Protein AF-A0A2G9SGF0-F1 (afdb_monomer_lite)

Foldseek 3Di:
DQPLVVLVVLLVVLVVVCVVPVPPPVSVVSNVVSVVSNVVVCVVPDPPPDDPDDPVDDDDDPVVVVPPPDDPPDDPPPPDD

Organism: Aquarana catesbeiana (NCBI:txid8400)

Sequence (81 aa):
PVDITAAMNERAMAQTRLTGNPFDLEALLMLNRAQEQIDAWAQSTSLPGQFTGSTGAQVLSADEISNSGPQAWLKKIYTLW

pLDDT: mean 76.16, std 15.59, range [45.78, 95.19]

Structure (mmCIF, N/CA/C/O backbone):
data_AF-A0A2G9SGF0-F1
#
_entry.id   AF-A0A2G9SGF0-F1
#
loop_
_atom_site.group_PDB
_atom_site.id
_atom_site.type_symbol
_atom_site.label_atom_id
_atom_site.label_alt_id
_atom_site.label_comp_id
_atom_site.label_asym_id
_atom_site.label_entity_id
_atom_site.label_seq_id
_atom_site.pdbx_PDB_ins_code
_atom_site.Cartn_x
_atom_site.Cartn_y
_atom_site.Cartn_z
_atom_site.occupancy
_atom_site.B_iso_or_equiv
_atom_site.auth_seq_id
_atom_site.auth_comp_id
_atom_site.auth_asym_id
_atom_site.auth_atom_id
_atom_site.pdbx_PDB_model_num
ATOM 1 N N . PRO A 1 1 ? -13.250 5.757 -0.894 1.00 66.06 1 PRO A N 1
ATOM 2 C CA . PRO A 1 1 ? -12.487 4.758 -0.105 1.00 66.06 1 PRO A CA 1
ATOM 3 C C . PRO A 1 1 ? -11.422 4.119 -0.993 1.00 66.06 1 PRO A C 1
ATOM 5 O O . PRO A 1 1 ? -11.726 3.835 -2.148 1.00 66.06 1 PRO A O 1
ATOM 8 N N . VAL A 1 2 ? -10.193 3.962 -0.502 1.00 75.81 2 VAL A N 1
ATOM 9 C CA . VAL A 1 2 ? -9.137 3.281 -1.266 1.00 75.81 2 VAL A CA 1
ATOM 10 C C . VAL A 1 2 ? -9.443 1.783 -1.303 1.00 75.81 2 VAL A C 1
ATOM 12 O O . VAL A 1 2 ? -9.680 1.184 -0.255 1.00 75.81 2 VAL A O 1
ATOM 15 N N . ASP A 1 3 ? -9.449 1.189 -2.496 1.00 85.69 3 ASP A N 1
ATOM 16 C CA . ASP A 1 3 ? -9.575 -0.260 -2.668 1.00 85.69 3 ASP A CA 1
ATOM 17 C C . ASP A 1 3 ? -8.201 -0.916 -2.478 1.00 85.69 3 ASP A C 1
ATOM 19 O O . ASP A 1 3 ? -7.371 -0.983 -3.390 1.00 85.69 3 ASP A O 1
ATOM 23 N N . ILE A 1 4 ? -7.949 -1.371 -1.251 1.00 84.88 4 ILE A N 1
ATOM 24 C CA . ILE A 1 4 ? -6.671 -1.977 -0.874 1.00 84.88 4 ILE A CA 1
ATOM 25 C C . ILE A 1 4 ? -6.385 -3.275 -1.640 1.00 84.88 4 ILE A C 1
ATOM 27 O O . ILE A 1 4 ? -5.227 -3.577 -1.931 1.00 84.88 4 ILE A O 1
ATOM 31 N N . THR A 1 5 ? -7.420 -4.031 -2.013 1.00 87.88 5 THR A N 1
ATOM 32 C CA . THR A 1 5 ? -7.265 -5.296 -2.736 1.00 87.88 5 THR A CA 1
ATOM 33 C C . THR A 1 5 ? -6.776 -5.043 -4.159 1.00 87.88 5 THR A C 1
ATOM 35 O O . THR A 1 5 ? -5.857 -5.720 -4.625 1.00 87.88 5 THR A O 1
ATOM 38 N N . ALA A 1 6 ? -7.323 -4.026 -4.829 1.00 88.88 6 ALA A N 1
ATOM 39 C CA . ALA A 1 6 ? -6.854 -3.605 -6.145 1.00 88.88 6 ALA A CA 1
ATOM 40 C C . ALA A 1 6 ? -5.399 -3.099 -6.107 1.00 88.88 6 ALA A C 1
ATOM 42 O O . ALA A 1 6 ? -4.579 -3.535 -6.918 1.00 88.88 6 ALA A O 1
ATOM 43 N N . ALA A 1 7 ? -5.048 -2.257 -5.127 1.00 88.94 7 ALA A N 1
ATOM 44 C CA . ALA A 1 7 ? -3.693 -1.714 -4.985 1.00 88.94 7 ALA A CA 1
ATOM 45 C C . ALA A 1 7 ? -2.640 -2.803 -4.695 1.00 88.94 7 ALA A C 1
ATOM 47 O O . ALA A 1 7 ? -1.538 -2.781 -5.244 1.00 88.94 7 ALA A O 1
ATOM 48 N N . MET A 1 8 ? -2.974 -3.804 -3.873 1.00 88.75 8 MET A N 1
ATOM 49 C CA . MET A 1 8 ? -2.081 -4.939 -3.614 1.00 88.75 8 MET A CA 1
ATOM 50 C C . MET A 1 8 ? -1.844 -5.801 -4.859 1.00 88.75 8 MET A C 1
ATOM 52 O O . MET A 1 8 ? -0.711 -6.232 -5.088 1.00 88.75 8 MET A O 1
ATOM 56 N N . ASN A 1 9 ? -2.879 -6.021 -5.676 1.00 92.12 9 ASN A N 1
ATOM 57 C CA . ASN A 1 9 ? -2.747 -6.742 -6.943 1.00 92.12 9 ASN A CA 1
ATOM 58 C C . ASN A 1 9 ? -1.865 -5.976 -7.939 1.00 92.12 9 ASN A C 1
ATOM 60 O O . ASN A 1 9 ? -0.964 -6.568 -8.534 1.00 92.12 9 ASN A O 1
ATOM 64 N N . GLU A 1 10 ? -2.064 -4.661 -8.074 1.00 91.25 10 GLU A N 1
ATOM 65 C CA . GLU A 1 10 ? -1.227 -3.796 -8.920 1.00 91.25 10 GLU A CA 1
ATOM 66 C C . GLU A 1 10 ? 0.249 -3.856 -8.487 1.00 91.25 10 GLU A C 1
ATOM 68 O O . GLU A 1 10 ? 1.138 -4.048 -9.321 1.00 91.25 10 GLU A O 1
ATOM 73 N N . ARG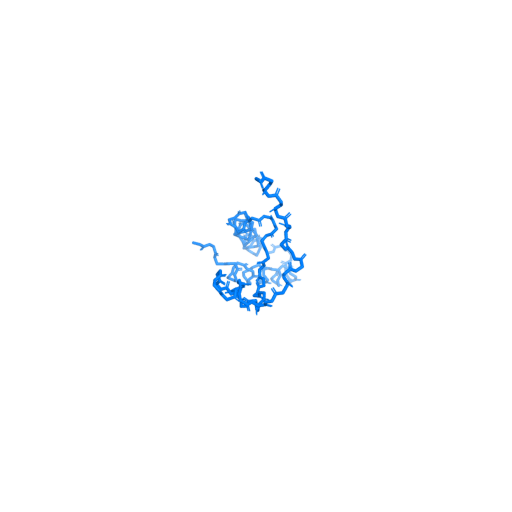 A 1 11 ? 0.512 -3.817 -7.172 1.00 91.75 11 ARG A N 1
ATOM 74 C CA . ARG A 1 11 ? 1.863 -3.961 -6.609 1.00 91.75 11 ARG A CA 1
ATOM 75 C C . ARG A 1 11 ? 2.504 -5.311 -6.950 1.00 91.75 11 ARG A C 1
ATOM 77 O O . ARG A 1 11 ? 3.663 -5.347 -7.361 1.00 91.75 11 ARG A O 1
ATOM 84 N N . ALA A 1 12 ? 1.761 -6.411 -6.812 1.00 93.00 12 ALA A N 1
ATOM 85 C CA . ALA A 1 12 ? 2.256 -7.758 -7.111 1.00 93.00 12 ALA A CA 1
ATOM 86 C C . ALA A 1 12 ? 2.574 -7.943 -8.607 1.00 93.00 12 ALA A C 1
ATOM 88 O O . ALA A 1 12 ? 3.582 -8.561 -8.972 1.00 93.00 12 ALA A O 1
ATOM 89 N N . MET A 1 13 ? 1.752 -7.362 -9.485 1.00 93.81 13 MET A N 1
ATOM 90 C CA . MET A 1 13 ? 2.001 -7.352 -10.928 1.00 93.81 13 MET A CA 1
ATOM 91 C C . MET A 1 13 ? 3.261 -6.556 -11.279 1.00 93.81 13 MET A C 1
ATOM 93 O O . MET A 1 13 ? 4.095 -7.043 -12.044 1.00 93.81 13 MET A O 1
ATOM 97 N N . ALA A 1 14 ? 3.429 -5.368 -10.692 1.00 93.69 14 ALA A N 1
ATOM 98 C CA . ALA A 1 14 ? 4.620 -4.546 -10.878 1.00 93.69 14 ALA A CA 1
ATOM 99 C C . ALA A 1 14 ? 5.889 -5.274 -10.402 1.00 93.69 14 ALA A C 1
ATOM 101 O O . ALA A 1 14 ? 6.874 -5.335 -11.134 1.00 93.69 14 ALA A O 1
ATOM 102 N N . GLN A 1 15 ? 5.846 -5.919 -9.231 1.00 94.25 15 GLN A N 1
ATOM 103 C CA . GLN A 1 15 ? 6.952 -6.746 -8.733 1.00 94.25 15 GLN A CA 1
ATOM 104 C C . GLN A 1 15 ? 7.300 -7.882 -9.694 1.00 94.25 15 GLN A C 1
ATOM 106 O O . GLN A 1 15 ? 8.471 -8.066 -10.010 1.00 94.25 15 GLN A O 1
ATOM 111 N N . THR A 1 16 ? 6.304 -8.596 -10.221 1.00 94.62 16 THR A N 1
ATOM 112 C CA . THR A 1 16 ? 6.538 -9.677 -11.192 1.00 94.62 16 THR A CA 1
ATOM 113 C C . THR A 1 16 ? 7.240 -9.152 -12.450 1.00 94.62 16 THR A C 1
ATOM 115 O O . THR A 1 16 ? 8.214 -9.749 -12.908 1.00 94.62 16 THR A O 1
ATOM 118 N N . ARG A 1 17 ? 6.825 -7.993 -12.976 1.00 92.88 17 ARG A N 1
ATOM 119 C CA . ARG A 1 17 ? 7.500 -7.359 -14.123 1.00 92.88 17 ARG A CA 1
ATOM 120 C C . ARG A 1 17 ? 8.939 -6.957 -13.802 1.00 92.88 17 ARG A C 1
ATOM 122 O O . ARG A 1 17 ? 9.831 -7.273 -14.583 1.00 92.88 17 ARG A O 1
ATOM 129 N N . LEU A 1 18 ? 9.182 -6.372 -12.629 1.00 93.06 18 LEU A N 1
ATOM 130 C CA . LEU A 1 18 ? 10.524 -5.974 -12.186 1.00 93.06 18 LEU A CA 1
ATOM 131 C C . LEU A 1 18 ? 11.458 -7.163 -11.941 1.00 93.06 18 LEU A C 1
ATOM 133 O O . LEU A 1 18 ? 12.663 -7.038 -12.142 1.00 93.06 18 LEU A O 1
ATOM 137 N N . THR A 1 19 ? 10.927 -8.331 -11.557 1.00 93.00 19 THR A N 1
ATOM 138 C CA . THR A 1 19 ? 11.745 -9.554 -11.473 1.00 93.00 19 THR A CA 1
ATOM 139 C C . THR A 1 19 ? 12.216 -10.038 -12.844 1.00 93.00 19 THR A C 1
ATOM 141 O O . THR A 1 19 ? 13.315 -10.575 -12.948 1.00 93.00 19 THR A O 1
ATOM 144 N N . GLY A 1 20 ? 11.414 -9.830 -13.895 1.00 92.06 20 GLY A N 1
ATOM 145 C CA . GLY A 1 20 ? 11.785 -10.167 -15.271 1.00 92.06 20 GLY A CA 1
ATOM 146 C C . GLY A 1 20 ? 12.666 -9.105 -15.935 1.00 92.06 20 GLY A C 1
ATOM 147 O O . GLY A 1 20 ? 13.593 -9.444 -16.668 1.00 92.06 20 GLY A O 1
ATOM 148 N N . ASN A 1 21 ? 12.399 -7.826 -15.669 1.00 91.94 21 ASN A N 1
ATOM 149 C CA . ASN A 1 21 ? 13.187 -6.694 -16.141 1.00 91.94 21 ASN A CA 1
ATOM 150 C C . ASN A 1 21 ? 13.291 -5.617 -15.041 1.00 91.94 21 ASN A C 1
ATOM 152 O O . ASN A 1 21 ? 12.369 -4.814 -14.883 1.00 91.94 21 ASN A O 1
ATOM 156 N N . PRO A 1 22 ? 14.418 -5.535 -14.313 1.00 90.88 22 PRO A N 1
ATOM 157 C CA . PRO A 1 22 ? 14.580 -4.590 -13.206 1.00 90.88 22 PRO A CA 1
ATOM 158 C C . PRO A 1 22 ? 14.654 -3.120 -13.649 1.00 90.88 22 PRO A C 1
ATOM 160 O O . PRO A 1 22 ? 14.574 -2.229 -12.807 1.00 90.88 22 PRO A O 1
ATOM 163 N N . PHE A 1 23 ? 14.798 -2.855 -14.952 1.00 92.94 23 PHE A N 1
ATOM 164 C CA . PHE A 1 23 ? 14.842 -1.508 -15.529 1.00 92.94 23 PHE A CA 1
ATOM 165 C C . PHE A 1 23 ? 13.526 -1.107 -16.209 1.00 92.94 23 PHE A C 1
ATOM 167 O O . PHE A 1 23 ? 13.485 -0.112 -16.933 1.00 92.94 23 PHE A O 1
ATOM 174 N N . ASP A 1 24 ? 12.452 -1.875 -16.008 1.00 94.19 24 ASP A N 1
ATOM 175 C CA . ASP A 1 24 ? 11.118 -1.530 -16.493 1.00 94.19 24 ASP A CA 1
ATOM 176 C C . ASP A 1 24 ? 10.581 -0.300 -15.737 1.00 94.19 24 ASP A C 1
ATOM 178 O O . ASP A 1 24 ? 10.046 -0.390 -14.629 1.00 94.19 24 ASP A O 1
ATOM 182 N N . LEU A 1 25 ? 10.761 0.874 -16.348 1.00 93.81 25 LEU A N 1
ATOM 183 C CA . LEU A 1 25 ? 10.340 2.159 -15.793 1.00 93.81 25 LEU A CA 1
ATOM 184 C C . LEU A 1 25 ? 8.827 2.213 -15.549 1.00 93.81 25 LEU A C 1
ATOM 186 O O . LEU A 1 25 ? 8.384 2.818 -14.576 1.00 93.81 25 LEU A O 1
ATOM 190 N N . GLU A 1 26 ? 8.035 1.569 -16.404 1.00 93.56 26 GLU A N 1
ATOM 191 C CA . GLU A 1 26 ? 6.583 1.538 -16.259 1.00 93.56 26 GLU A CA 1
ATOM 192 C C . GLU A 1 26 ? 6.197 0.726 -15.021 1.00 93.56 26 GLU A C 1
ATOM 194 O O . GLU A 1 26 ? 5.394 1.179 -14.205 1.00 93.56 26 GLU A O 1
ATOM 199 N N . ALA A 1 27 ? 6.846 -0.422 -14.807 1.00 93.06 27 ALA A N 1
ATOM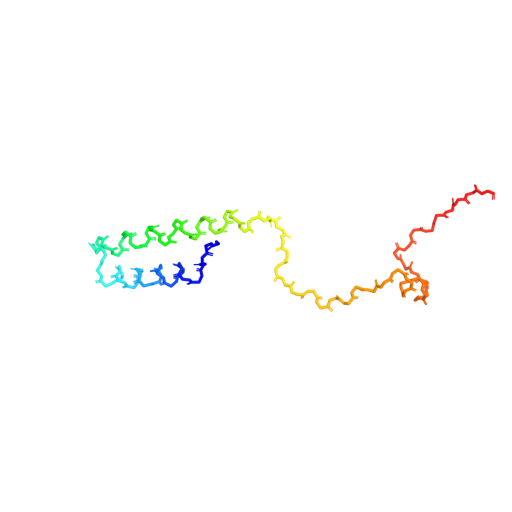 200 C CA . ALA A 1 27 ? 6.641 -1.223 -13.607 1.00 93.06 27 ALA A CA 1
ATOM 201 C C . ALA A 1 27 ? 7.103 -0.505 -12.325 1.00 93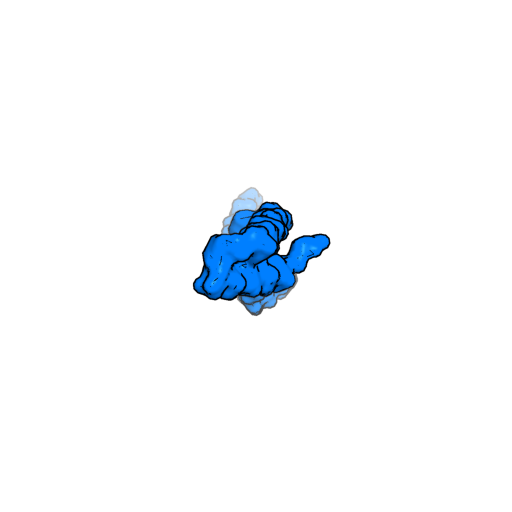.06 27 ALA A C 1
ATOM 203 O O . ALA A 1 27 ? 6.438 -0.622 -11.297 1.00 93.06 27 ALA A O 1
ATOM 204 N N . LEU A 1 28 ? 8.181 0.287 -12.369 1.00 93.81 28 LEU A N 1
ATOM 205 C CA . LEU A 1 28 ? 8.600 1.123 -11.233 1.00 93.81 28 LEU A CA 1
ATOM 206 C C . LEU A 1 28 ? 7.549 2.187 -10.881 1.00 93.81 28 LEU A C 1
ATOM 208 O O . LEU A 1 28 ? 7.240 2.379 -9.704 1.00 93.81 28 LEU A O 1
ATOM 212 N N . LEU A 1 29 ? 6.973 2.852 -11.887 1.00 95.19 29 LEU A N 1
ATOM 213 C CA . LEU A 1 29 ? 5.907 3.839 -11.687 1.00 95.19 29 LEU A CA 1
ATOM 214 C C . LEU A 1 29 ? 4.627 3.186 -11.148 1.00 95.19 29 LEU A C 1
ATOM 216 O O . LEU A 1 29 ? 4.032 3.701 -10.200 1.00 95.19 29 LEU A O 1
ATOM 220 N N . MET A 1 30 ? 4.234 2.031 -11.697 1.00 93.62 30 MET A N 1
ATOM 221 C CA . MET A 1 30 ? 3.103 1.243 -11.191 1.00 93.62 30 MET A CA 1
ATOM 222 C C . MET A 1 30 ? 3.312 0.834 -9.730 1.00 93.62 30 MET A C 1
ATOM 224 O O . MET A 1 30 ? 2.400 0.961 -8.916 1.00 93.62 30 MET A O 1
ATOM 228 N N . LEU A 1 31 ? 4.521 0.385 -9.378 1.00 93.12 31 LEU A N 1
ATOM 229 C CA . LEU A 1 31 ? 4.866 0.010 -8.010 1.00 93.12 31 LEU A CA 1
ATOM 230 C C . LEU A 1 31 ? 4.731 1.196 -7.050 1.00 93.12 31 LEU A C 1
ATOM 232 O O . LEU A 1 31 ? 4.151 1.054 -5.975 1.00 93.12 31 LEU A O 1
ATOM 236 N N . ASN A 1 32 ? 5.255 2.358 -7.444 1.00 93.12 32 ASN A N 1
ATOM 237 C CA . ASN A 1 32 ? 5.221 3.571 -6.637 1.00 93.12 32 ASN A CA 1
ATOM 238 C C . ASN A 1 32 ? 3.776 4.029 -6.377 1.00 93.12 32 ASN A C 1
ATOM 240 O O . ASN A 1 32 ? 3.379 4.187 -5.225 1.00 93.12 32 ASN A O 1
ATOM 244 N N . ARG A 1 33 ? 2.953 4.094 -7.428 1.00 92.25 33 ARG A N 1
ATOM 245 C CA . ARG A 1 33 ? 1.530 4.443 -7.325 1.00 92.25 33 ARG A CA 1
ATOM 246 C C . ARG A 1 33 ? 0.736 3.457 -6.464 1.00 92.25 33 ARG A C 1
ATOM 248 O O . ARG A 1 33 ? -0.131 3.859 -5.686 1.00 92.25 33 ARG A O 1
ATOM 255 N N . ALA A 1 34 ? 0.984 2.157 -6.614 1.00 91.81 34 ALA A N 1
ATOM 256 C CA . ALA A 1 34 ? 0.336 1.139 -5.793 1.00 91.81 34 ALA A CA 1
ATOM 257 C C . ALA A 1 34 ? 0.722 1.287 -4.313 1.00 91.81 34 ALA A C 1
ATOM 259 O O . ALA A 1 34 ? -0.123 1.132 -3.432 1.00 91.81 34 ALA A O 1
ATOM 260 N N . GLN A 1 35 ? 1.980 1.639 -4.033 1.00 90.56 35 GLN A N 1
ATOM 261 C CA . GLN A 1 35 ? 2.457 1.857 -2.673 1.00 90.56 35 GLN A CA 1
ATOM 262 C C . GLN A 1 35 ? 1.807 3.085 -2.022 1.00 90.56 35 GLN A C 1
ATOM 264 O O . GLN A 1 35 ? 1.323 2.975 -0.899 1.00 90.56 35 GLN A O 1
ATOM 269 N N . GLU A 1 36 ? 1.680 4.203 -2.741 1.00 91.69 36 GLU A N 1
ATOM 270 C CA . GLU A 1 36 ? 0.985 5.400 -2.243 1.00 91.69 36 GLU A CA 1
ATOM 271 C C . GLU A 1 36 ? -0.474 5.115 -1.853 1.00 91.69 36 GLU A C 1
ATOM 273 O O . GLU A 1 36 ? -0.957 5.588 -0.823 1.00 91.69 36 GLU A O 1
ATOM 278 N N . GLN A 1 37 ? -1.184 4.304 -2.645 1.00 89.00 37 GLN A N 1
ATOM 279 C CA . GLN A 1 37 ? -2.556 3.892 -2.334 1.00 89.00 37 GLN A CA 1
ATOM 280 C C . GLN A 1 37 ? -2.616 3.049 -1.052 1.00 89.00 37 GLN A C 1
ATOM 282 O O . GLN A 1 37 ? -3.479 3.272 -0.202 1.00 89.00 37 GLN A O 1
ATOM 287 N N . ILE A 1 38 ? -1.690 2.103 -0.884 1.00 85.81 38 ILE A N 1
ATOM 288 C CA . ILE A 1 38 ? -1.603 1.263 0.318 1.00 85.81 38 ILE A CA 1
ATOM 289 C C . ILE A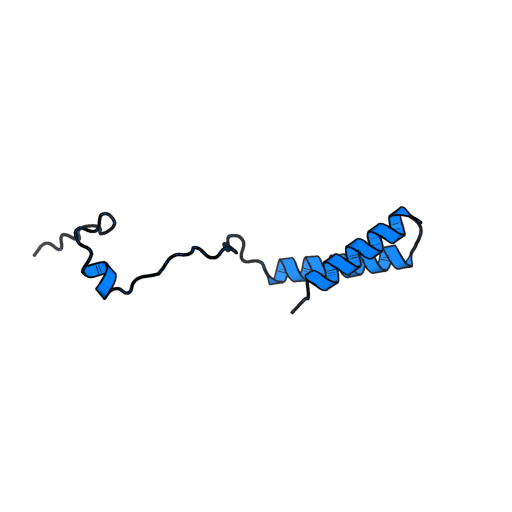 1 38 ? -1.313 2.117 1.557 1.00 85.81 38 ILE A C 1
ATOM 291 O O . ILE A 1 38 ? -1.943 1.920 2.598 1.00 85.81 38 ILE A O 1
ATOM 295 N N . ASP A 1 39 ? -0.416 3.093 1.435 1.00 84.88 39 ASP A N 1
ATOM 296 C CA . ASP A 1 39 ? -0.071 4.002 2.524 1.00 84.88 39 ASP A CA 1
ATOM 297 C C . ASP A 1 39 ? -1.267 4.891 2.893 1.00 84.88 39 ASP A C 1
ATOM 299 O O . ASP A 1 39 ? -1.624 4.996 4.067 1.00 84.88 39 ASP A O 1
ATOM 303 N N . ALA A 1 40 ? -1.966 5.457 1.904 1.00 86.19 40 ALA A N 1
ATOM 304 C CA . ALA A 1 40 ? -3.186 6.231 2.126 1.00 86.19 40 ALA A CA 1
ATOM 305 C C . ALA A 1 40 ? -4.294 5.395 2.793 1.00 86.19 40 ALA A C 1
ATOM 307 O O . ALA A 1 40 ? -4.970 5.874 3.707 1.00 86.19 40 ALA A O 1
ATOM 308 N N . TRP A 1 41 ? -4.460 4.131 2.386 1.00 84.44 41 TRP A N 1
ATOM 309 C CA . TRP A 1 41 ? -5.391 3.202 3.026 1.00 84.44 41 TRP A CA 1
ATOM 310 C C . TRP A 1 41 ? -5.023 2.956 4.491 1.00 84.44 41 TRP A C 1
ATOM 312 O O . TRP A 1 41 ? -5.892 3.077 5.359 1.00 84.44 41 TRP A O 1
ATOM 322 N N . ALA A 1 42 ? -3.752 2.667 4.775 1.00 83.56 42 ALA A N 1
ATOM 323 C CA . ALA A 1 42 ? -3.269 2.414 6.128 1.00 83.56 42 ALA A CA 1
ATOM 324 C C . ALA A 1 42 ? -3.480 3.632 7.038 1.00 83.56 42 ALA A C 1
ATOM 326 O O . ALA A 1 42 ? -3.960 3.481 8.160 1.00 83.56 42 ALA A O 1
ATOM 327 N N . GLN A 1 43 ? -3.216 4.842 6.531 1.00 79.31 43 GLN A N 1
ATOM 328 C CA . GLN A 1 43 ? -3.483 6.083 7.262 1.00 79.31 43 GLN A CA 1
ATOM 329 C C . GLN A 1 43 ? -4.986 6.282 7.506 1.00 79.31 43 GLN A C 1
ATOM 331 O O . GLN A 1 43 ? -5.392 6.638 8.610 1.00 79.31 43 GLN A O 1
ATOM 336 N N . SER A 1 44 ? -5.832 5.976 6.518 1.00 72.88 44 SER A N 1
ATOM 337 C CA . SER A 1 44 ? -7.293 6.112 6.636 1.00 72.88 44 SER A CA 1
ATOM 338 C C . SER A 1 44 ? -7.970 5.046 7.510 1.00 72.88 44 SER A C 1
ATOM 340 O O . SER A 1 44 ? -9.063 5.282 8.017 1.00 72.88 44 SER A O 1
ATOM 342 N N . THR A 1 45 ? -7.324 3.892 7.707 1.00 61.41 45 THR A N 1
ATOM 343 C CA . THR A 1 45 ? -7.838 2.748 8.490 1.00 61.41 45 THR A CA 1
ATOM 344 C C . THR A 1 45 ? -7.211 2.693 9.892 1.00 61.41 45 THR A C 1
ATOM 346 O O . THR A 1 45 ? -7.406 1.738 10.642 1.00 61.41 45 THR A O 1
ATOM 349 N N . SER A 1 46 ? -6.450 3.719 10.286 1.00 53.31 46 SER A N 1
ATOM 350 C CA . SER A 1 46 ? -5.754 3.740 11.570 1.00 53.31 46 SER A CA 1
ATOM 351 C C . SER A 1 46 ? -6.636 4.261 12.716 1.00 53.31 46 SER A C 1
ATOM 353 O O . SER A 1 46 ? -6.708 5.449 13.007 1.00 53.31 46 SER A O 1
ATOM 355 N N . LEU A 1 47 ? -7.239 3.331 13.457 1.00 53.97 47 LEU A N 1
ATOM 356 C CA . LEU A 1 47 ? -7.235 3.413 14.919 1.00 53.97 47 LEU A CA 1
ATOM 357 C C . LEU A 1 47 ? -6.295 2.308 15.419 1.00 53.97 47 LEU A C 1
ATOM 359 O O . LEU A 1 47 ? -6.683 1.136 15.451 1.00 53.97 47 LEU A O 1
ATOM 363 N N . PRO A 1 48 ? -5.034 2.636 15.757 1.00 47.59 48 PRO A N 1
ATOM 364 C CA . PRO A 1 48 ? -4.117 1.676 16.361 1.00 47.59 48 PRO A CA 1
ATOM 365 C C . PRO A 1 48 ? -4.775 1.024 17.590 1.00 47.59 48 PRO A C 1
ATOM 367 O O . PRO A 1 48 ? -5.182 1.723 18.515 1.00 47.59 48 PRO A O 1
ATOM 370 N N . GLY A 1 49 ? -4.915 -0.307 17.584 1.00 53.50 49 GLY A N 1
ATOM 371 C CA . GLY A 1 49 ? -5.599 -1.074 18.639 1.00 53.50 49 GLY A CA 1
ATOM 372 C C . GLY A 1 49 ? -7.016 -1.557 18.302 1.00 53.50 49 GLY A C 1
ATOM 373 O O . GLY A 1 49 ? -7.637 -2.217 19.135 1.00 53.50 49 GLY A O 1
ATOM 374 N N . GLN A 1 50 ? -7.539 -1.285 17.102 1.00 59.28 50 GLN A N 1
ATOM 375 C CA . GLN A 1 50 ? -8.841 -1.812 16.696 1.00 59.28 50 GLN A CA 1
ATOM 376 C C . GLN A 1 50 ? -8.743 -3.302 16.341 1.00 59.28 50 GLN A C 1
ATOM 378 O O . GLN A 1 50 ? -8.162 -3.694 15.331 1.00 59.28 50 GLN A O 1
ATOM 383 N N . PHE A 1 51 ? -9.319 -4.143 17.197 1.00 53.12 51 PHE A N 1
ATOM 384 C CA . PHE A 1 51 ? -9.490 -5.569 16.941 1.00 53.12 51 PHE A CA 1
ATOM 385 C C . PHE A 1 51 ? -10.389 -5.768 15.710 1.00 53.12 51 PHE A C 1
ATOM 387 O O . PHE A 1 51 ? -11.551 -5.370 15.716 1.00 53.12 51 PHE A O 1
ATOM 394 N N . THR A 1 52 ? -9.848 -6.368 14.647 1.00 60.56 52 THR A N 1
ATOM 395 C CA . THR A 1 52 ? -10.543 -6.606 13.367 1.00 60.56 52 THR A CA 1
ATOM 396 C C . THR A 1 52 ? -11.243 -7.971 13.295 1.00 60.56 52 THR A C 1
ATOM 398 O O . THR A 1 52 ? -11.737 -8.359 12.238 1.00 60.56 52 THR A O 1
ATOM 401 N N . GLY A 1 53 ? -11.298 -8.715 14.405 1.00 62.62 53 GLY A N 1
ATOM 402 C CA . GLY A 1 53 ? -12.024 -9.981 14.507 1.00 62.62 53 GLY A CA 1
ATOM 403 C C . GLY A 1 53 ? -13.474 -9.807 14.973 1.00 62.62 53 GLY A C 1
ATOM 404 O O . GLY A 1 53 ? -13.817 -8.850 15.662 1.00 62.62 53 GLY A O 1
ATOM 405 N N . SER A 1 54 ? -14.332 -10.776 14.649 1.00 57.59 54 SER A N 1
ATOM 406 C CA . SER A 1 54 ? -15.608 -10.973 15.349 1.00 57.59 54 SER A CA 1
ATOM 407 C C . SER A 1 54 ? -15.314 -11.648 16.687 1.00 57.59 54 SER A C 1
ATOM 409 O O . SER A 1 54 ? -14.750 -12.739 16.713 1.00 57.59 54 SER A O 1
ATOM 411 N N . THR A 1 55 ? -15.680 -11.031 17.809 1.00 59.69 55 THR A N 1
ATOM 412 C CA . THR A 1 55 ? -15.477 -11.630 19.139 1.00 59.69 55 THR A CA 1
ATOM 413 C C . THR A 1 55 ? -16.445 -12.776 19.444 1.00 59.69 55 THR A C 1
ATOM 415 O O . THR A 1 55 ? -16.355 -13.346 20.526 1.00 59.69 55 THR A O 1
ATOM 418 N N . GLY A 1 56 ? -17.396 -13.108 18.557 1.00 57.59 56 GLY A N 1
ATOM 419 C CA . GLY A 1 56 ? -18.435 -14.125 18.808 1.00 57.59 56 GLY A CA 1
ATOM 420 C C . GLY A 1 56 ? -19.272 -13.877 20.074 1.00 57.59 56 GLY A C 1
ATOM 421 O O . GLY A 1 56 ? -20.046 -14.736 20.487 1.00 57.59 56 GLY A O 1
ATOM 422 N N . ALA A 1 57 ? -19.096 -12.717 20.708 1.00 63.88 57 ALA A N 1
ATOM 423 C CA . ALA A 1 57 ? -19.657 -12.396 21.999 1.00 63.88 57 ALA A CA 1
ATOM 424 C C . ALA A 1 57 ? -21.085 -11.904 21.795 1.00 63.88 57 ALA A C 1
ATOM 426 O O . ALA A 1 57 ? -21.317 -10.854 21.194 1.00 63.88 57 ALA A O 1
ATOM 427 N N . GLN A 1 58 ? -22.042 -12.663 22.314 1.00 64.19 58 GLN A N 1
ATOM 428 C CA . GLN A 1 58 ? -23.404 -12.184 22.460 1.00 64.19 58 GLN A CA 1
ATOM 429 C C . GLN A 1 58 ? -23.432 -11.214 23.643 1.00 64.19 58 GLN A C 1
ATOM 431 O O . GLN A 1 58 ? -23.381 -11.626 24.802 1.00 64.19 58 GLN A O 1
ATOM 436 N N . VAL 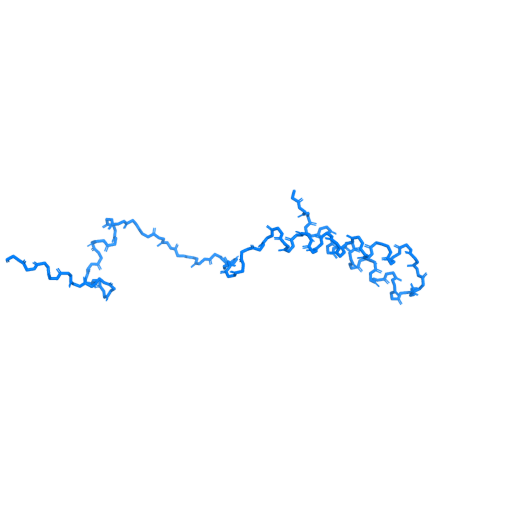A 1 59 ? -23.455 -9.915 23.346 1.00 63.81 59 VAL A N 1
ATOM 437 C CA . VAL A 1 59 ? -23.619 -8.878 24.368 1.00 63.81 59 VAL A CA 1
ATOM 438 C C . VAL A 1 59 ? -25.053 -8.962 24.880 1.00 63.81 59 VAL A C 1
ATOM 440 O O . VAL A 1 59 ? -25.994 -8.644 24.157 1.00 63.81 59 VAL A O 1
ATOM 443 N N . LEU A 1 60 ? -25.208 -9.445 26.109 1.00 66.12 60 LEU A N 1
ATOM 444 C CA . LEU A 1 60 ? -26.494 -9.523 26.794 1.00 66.12 60 LEU A CA 1
ATOM 445 C C . LEU A 1 60 ? -26.956 -8.123 27.227 1.00 66.12 60 LEU A C 1
ATOM 447 O O . LEU A 1 60 ? -26.140 -7.245 27.519 1.00 66.12 60 LEU A O 1
ATOM 451 N N . SER A 1 61 ? -28.268 -7.911 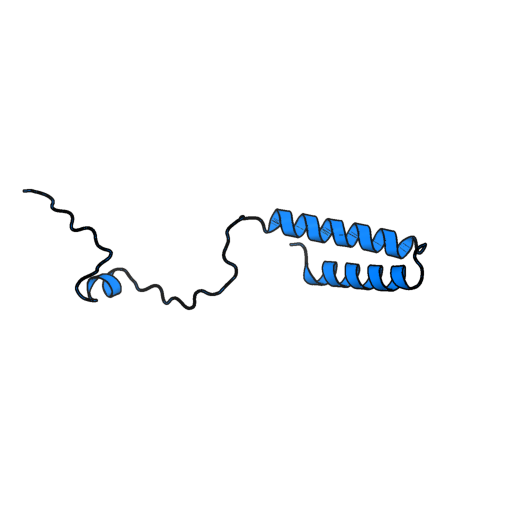27.273 1.00 70.12 61 SER A N 1
ATOM 452 C CA . SER A 1 61 ? -28.873 -6.678 27.785 1.00 70.12 61 SER A CA 1
ATOM 453 C C . SER A 1 61 ? -28.734 -6.559 29.311 1.00 70.12 61 SER A C 1
ATOM 455 O O . SER A 1 61 ? -28.504 -7.546 30.012 1.00 70.12 61 SER A O 1
ATOM 457 N N . ALA A 1 62 ? -28.886 -5.345 29.855 1.00 64.12 62 ALA A N 1
ATOM 458 C CA . ALA A 1 62 ? -28.751 -5.093 31.295 1.00 64.12 62 ALA A CA 1
ATOM 459 C C . ALA A 1 62 ? -29.690 -5.970 32.149 1.00 64.12 62 ALA A C 1
ATOM 461 O O . ALA A 1 62 ? -29.294 -6.425 33.224 1.00 64.12 62 ALA A O 1
ATOM 462 N N . ASP A 1 63 ? -30.891 -6.268 31.649 1.00 66.00 63 ASP A N 1
ATOM 463 C CA . ASP A 1 63 ? -31.873 -7.115 32.334 1.00 66.00 63 ASP A CA 1
ATOM 464 C C . ASP A 1 63 ? -31.460 -8.599 32.350 1.00 66.00 63 ASP A C 1
ATOM 466 O O . ASP A 1 63 ? -31.657 -9.298 33.348 1.00 66.00 63 ASP A O 1
ATOM 470 N N . GLU A 1 64 ? -30.815 -9.082 31.283 1.00 68.69 64 GLU A N 1
ATOM 471 C CA . GLU A 1 64 ? -30.288 -10.453 31.184 1.00 68.69 64 GLU A CA 1
ATOM 472 C C . GLU A 1 64 ? -29.039 -10.650 32.056 1.00 68.69 64 GLU A C 1
ATOM 474 O O . GLU A 1 64 ? -28.843 -11.704 32.670 1.00 68.69 64 GLU A O 1
ATOM 479 N N . ILE A 1 65 ? -28.215 -9.606 32.166 1.00 64.12 65 ILE A N 1
ATOM 480 C CA . ILE A 1 65 ? -27.030 -9.574 33.028 1.00 64.12 65 ILE A CA 1
ATOM 481 C C . ILE A 1 65 ? -27.426 -9.499 34.517 1.00 64.12 65 ILE A C 1
ATOM 483 O O . ILE A 1 65 ? -26.765 -10.082 35.378 1.00 64.12 65 ILE A O 1
ATOM 487 N N . SER A 1 66 ? -28.523 -8.819 34.851 1.00 64.06 66 SER A N 1
ATOM 488 C CA . SER A 1 66 ? -28.961 -8.643 36.246 1.00 64.06 66 SER A CA 1
ATOM 489 C C . SER A 1 66 ? -29.607 -9.899 36.844 1.00 64.06 66 SER A C 1
ATOM 491 O O . SER A 1 66 ? -29.571 -10.091 38.057 1.00 64.06 66 SER A O 1
ATOM 493 N N . ASN A 1 67 ? -30.158 -10.779 36.003 1.00 61.28 67 ASN A N 1
ATOM 494 C CA . ASN A 1 67 ? -30.835 -12.011 36.425 1.00 61.28 67 ASN A CA 1
ATOM 495 C C . ASN A 1 67 ? -29.945 -13.269 36.410 1.00 61.28 67 ASN A C 1
ATOM 497 O O . ASN A 1 67 ? -30.425 -14.362 36.707 1.00 61.28 67 ASN A O 1
ATOM 501 N N . SER A 1 68 ? -28.652 -13.151 36.094 1.00 63.00 68 SER A N 1
ATOM 502 C CA . SER A 1 68 ? -27.744 -14.299 35.898 1.00 63.00 68 SER A CA 1
ATOM 503 C C . SER A 1 68 ? -26.995 -14.767 37.163 1.00 63.00 68 SER A C 1
ATOM 505 O O . SER A 1 68 ? -26.008 -15.494 37.074 1.00 63.00 68 SER A O 1
ATOM 507 N N . GLY A 1 69 ? -27.489 -14.419 38.357 1.00 68.12 69 GLY A N 1
ATOM 508 C CA . GLY A 1 69 ? -26.924 -14.866 39.638 1.00 68.12 69 GLY A CA 1
ATOM 509 C C . GLY A 1 69 ? -25.765 -13.994 40.155 1.00 68.12 69 GLY A C 1
ATOM 510 O O . GLY A 1 69 ? -25.625 -12.847 39.735 1.00 68.12 69 GLY A O 1
ATOM 511 N N . PRO A 1 70 ? -24.955 -14.480 41.121 1.00 62.28 70 PRO A N 1
ATOM 512 C CA . PRO A 1 70 ? -23.876 -13.701 41.731 1.00 62.28 70 PRO A CA 1
ATOM 513 C C . PRO A 1 70 ? -22.807 -13.289 40.710 1.00 62.28 70 PRO A C 1
ATOM 515 O O . PRO A 1 70 ? -22.013 -14.105 40.244 1.00 62.28 70 PRO A O 1
ATOM 518 N N . GLN A 1 71 ? -22.769 -11.998 40.386 1.00 65.94 71 GLN A N 1
ATOM 519 C CA . GLN A 1 71 ? -21.860 -11.443 39.389 1.00 65.94 71 GLN A CA 1
ATOM 520 C C . GLN A 1 71 ? -20.499 -11.089 40.009 1.00 65.94 71 GLN A C 1
ATOM 522 O O . GLN A 1 71 ? -20.374 -10.103 40.733 1.00 65.94 71 GLN A O 1
ATOM 527 N N . ALA A 1 72 ? -19.457 -11.873 39.703 1.00 62.53 72 ALA A N 1
ATOM 528 C CA . ALA A 1 72 ? -18.103 -11.706 40.259 1.00 62.53 72 ALA A CA 1
ATOM 529 C C . ALA A 1 72 ? -17.418 -10.370 39.891 1.00 62.53 72 ALA A C 1
ATOM 531 O O . ALA A 1 72 ? -16.477 -9.945 40.557 1.00 62.53 72 ALA A O 1
ATOM 532 N N . TRP A 1 73 ? -17.890 -9.706 38.836 1.00 64.88 73 TRP A N 1
ATOM 533 C CA . TRP A 1 73 ? -17.386 -8.421 38.341 1.00 64.88 73 TRP A CA 1
ATOM 534 C C . TRP A 1 73 ? -18.106 -7.212 38.962 1.00 64.88 73 TRP A C 1
ATOM 536 O O . TRP A 1 73 ? -17.674 -6.073 38.778 1.00 64.88 73 TRP A O 1
ATOM 546 N N . LEU A 1 74 ? -19.187 -7.435 39.719 1.00 63.22 74 LEU A N 1
ATOM 547 C CA . LEU A 1 74 ? -19.934 -6.367 40.369 1.00 63.22 74 LEU A CA 1
ATOM 548 C C . LEU A 1 74 ? -19.245 -5.985 41.686 1.00 63.22 74 LEU A C 1
ATOM 550 O O . LEU A 1 74 ? -19.245 -6.738 42.662 1.00 63.22 74 LEU A O 1
ATOM 554 N N . LYS A 1 75 ? -18.656 -4.787 41.744 1.00 57.72 75 LYS A N 1
ATOM 555 C CA . LYS A 1 75 ? -18.131 -4.244 43.001 1.00 57.72 75 LYS A CA 1
ATOM 556 C C . LYS A 1 75 ? -19.324 -3.917 43.900 1.00 57.72 75 LYS A C 1
ATOM 558 O O . LYS A 1 75 ? -20.106 -3.029 43.576 1.00 57.72 75 LYS A O 1
ATOM 563 N N . LYS A 1 76 ? -19.481 -4.633 45.017 1.00 58.88 76 LYS A N 1
ATOM 564 C CA . LYS A 1 76 ? -20.548 -4.376 45.995 1.00 58.88 76 LYS A CA 1
ATOM 565 C C . LYS A 1 76 ? -20.423 -2.940 46.512 1.00 58.88 76 LYS A C 1
ATOM 567 O O . LYS A 1 76 ? -19.525 -2.638 47.297 1.00 58.88 76 LYS A O 1
ATOM 572 N N . ILE A 1 77 ? -21.292 -2.050 46.037 1.00 62.94 77 ILE A N 1
ATOM 573 C CA . ILE A 1 77 ? -21.373 -0.681 46.537 1.00 62.94 77 ILE A CA 1
ATOM 574 C C . ILE A 1 77 ? -22.114 -0.759 47.869 1.00 62.94 77 ILE A C 1
ATOM 576 O O . ILE A 1 77 ? -23.334 -0.873 47.912 1.00 62.94 77 ILE A O 1
ATOM 580 N N . TYR A 1 78 ? -21.368 -0.741 48.971 1.00 55.38 78 TYR A N 1
ATOM 581 C CA . TYR A 1 78 ? -21.948 -0.456 50.276 1.00 55.38 78 TYR A CA 1
ATOM 582 C C . TYR A 1 78 ? -22.236 1.046 50.332 1.00 55.38 78 TYR A C 1
ATOM 584 O O . TYR A 1 78 ? -21.402 1.826 50.785 1.00 55.38 78 TYR A O 1
ATOM 592 N N . THR A 1 79 ? -23.391 1.482 49.832 1.00 54.59 79 THR A N 1
ATOM 593 C CA . THR A 1 79 ? -23.940 2.768 50.270 1.00 54.59 79 THR A CA 1
ATOM 594 C C . THR A 1 79 ? -24.438 2.568 51.693 1.00 54.59 79 THR A C 1
ATOM 596 O O . THR A 1 79 ? -25.480 1.949 51.902 1.00 54.59 79 THR A O 1
ATOM 599 N N . LEU A 1 80 ? -23.635 3.019 52.657 1.00 52.97 80 LEU A N 1
ATOM 600 C CA . LEU A 1 80 ? -24.028 3.140 54.056 1.00 52.97 80 LEU A CA 1
ATOM 601 C C . LEU A 1 80 ? -25.169 4.160 54.149 1.00 52.97 80 LEU A C 1
ATOM 603 O O . LEU A 1 80 ? -24.955 5.342 53.882 1.00 52.97 80 LEU A O 1
ATOM 607 N N . TRP A 1 81 ? -26.347 3.675 54.524 1.00 45.78 81 TRP A N 1
ATOM 608 C CA . TRP A 1 81 ? -27.372 4.422 55.244 1.00 45.78 81 TRP A CA 1
ATOM 609 C C . TRP A 1 81 ? -27.693 3.619 56.500 1.00 45.78 81 TRP A C 1
ATOM 611 O O . TRP A 1 81 ? -27.801 2.376 56.370 1.00 45.78 81 TRP A O 1
#

Secondary structure (DSSP, 8-state):
---HHHHHHHHHHHHHHHHH-TT-HHHHHHHHHHHHHHHHHHHHT--TT---S--------HHHHHTSSS-TT--------

Radius of gyration: 25.56 Å; chains: 1; bounding box: 47×21×72 Å